Protein AF-A0A959V012-F1 (afdb_monomer)

Structure (mmCIF, N/CA/C/O backbone):
data_AF-A0A959V012-F1
#
_entry.id   AF-A0A959V012-F1
#
loop_
_atom_site.group_PDB
_atom_site.id
_atom_site.type_symbol
_atom_site.label_atom_id
_atom_site.label_alt_id
_atom_site.label_comp_id
_atom_site.label_asym_id
_atom_site.label_entity_id
_atom_site.label_seq_id
_atom_site.pdbx_PDB_ins_code
_atom_site.Cartn_x
_atom_site.Cartn_y
_atom_site.Cartn_z
_atom_site.occupancy
_atom_site.B_iso_or_equiv
_atom_site.auth_seq_id
_atom_site.auth_comp_id
_atom_site.auth_asym_id
_atom_site.auth_atom_id
_atom_site.pdbx_PDB_model_num
ATOM 1 N N . PHE A 1 1 ? 4.519 10.839 -15.624 1.00 89.94 1 PHE A N 1
ATOM 2 C CA . PHE A 1 1 ? 3.308 10.320 -16.296 1.00 89.94 1 PHE A CA 1
ATOM 3 C C . PHE A 1 1 ? 2.551 9.451 -15.304 1.00 89.94 1 PHE A C 1
ATOM 5 O O . PHE A 1 1 ? 3.207 8.808 -14.497 1.00 89.94 1 PHE A O 1
ATOM 12 N N . SER A 1 2 ? 1.217 9.445 -15.309 1.00 92.44 2 SER A N 1
ATOM 13 C CA . SER A 1 2 ? 0.416 8.578 -14.432 1.00 92.44 2 SER A CA 1
ATOM 14 C C . SER A 1 2 ? -0.874 8.154 -15.130 1.00 92.44 2 SER A C 1
ATOM 16 O O . SER A 1 2 ? -1.383 8.867 -15.997 1.00 92.44 2 SER A O 1
ATOM 18 N N . ARG A 1 3 ? -1.386 6.973 -14.776 1.00 94.31 3 ARG A N 1
ATOM 19 C CA . ARG A 1 3 ? -2.642 6.435 -15.303 1.00 94.31 3 ARG A CA 1
ATOM 20 C C . ARG A 1 3 ? -3.271 5.487 -14.276 1.00 94.31 3 ARG A C 1
ATOM 22 O O . ARG A 1 3 ? -2.519 4.762 -13.628 1.00 94.31 3 ARG A O 1
ATOM 29 N N . PRO A 1 4 ? -4.605 5.479 -14.113 1.00 94.44 4 PRO A N 1
ATOM 30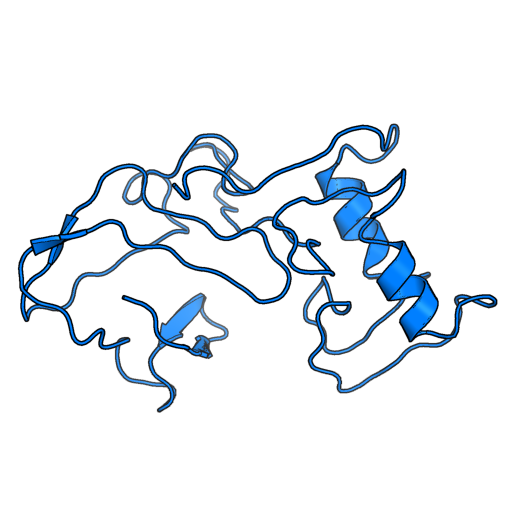 C CA . PRO A 1 4 ? -5.270 4.448 -13.326 1.00 94.44 4 PRO A CA 1
ATOM 31 C C . PRO A 1 4 ? -5.103 3.072 -13.982 1.00 94.44 4 PRO A C 1
ATOM 33 O O . PRO A 1 4 ? -5.039 2.960 -15.209 1.00 94.44 4 PRO A O 1
ATOM 36 N N . ALA A 1 5 ? -5.065 2.043 -13.145 1.00 95.25 5 ALA A N 1
ATOM 37 C CA . ALA A 1 5 ? -4.908 0.646 -13.520 1.00 95.25 5 ALA A CA 1
ATOM 38 C C . ALA A 1 5 ? -5.811 -0.225 -12.637 1.00 95.25 5 ALA A C 1
ATOM 40 O O . ALA A 1 5 ? -6.314 0.243 -11.611 1.00 95.25 5 ALA A O 1
ATOM 41 N N . LEU A 1 6 ? -6.013 -1.475 -13.037 1.00 94.94 6 LEU A N 1
ATOM 42 C CA . LEU A 1 6 ? -6.702 -2.481 -12.235 1.00 94.94 6 LEU A CA 1
ATOM 43 C C . LEU A 1 6 ? -5.668 -3.421 -11.618 1.00 94.94 6 LEU A C 1
ATOM 45 O O . LEU A 1 6 ? -4.710 -3.799 -12.285 1.00 94.94 6 LEU A O 1
ATOM 49 N N . LEU A 1 7 ? -5.880 -3.797 -10.358 1.00 92.88 7 LEU A N 1
ATOM 50 C CA . LEU A 1 7 ? -5.135 -4.862 -9.693 1.00 92.88 7 LEU A CA 1
ATOM 51 C C . LEU A 1 7 ? -5.976 -6.140 -9.742 1.00 92.88 7 LEU A C 1
ATOM 53 O O . LEU A 1 7 ? -7.114 -6.156 -9.266 1.00 92.88 7 LEU A O 1
ATOM 57 N N . GLN A 1 8 ? -5.430 -7.191 -10.338 1.00 92.88 8 GLN A N 1
ATOM 58 C CA . GLN A 1 8 ? -6.051 -8.506 -10.411 1.00 92.88 8 GLN A CA 1
ATOM 59 C C . GLN A 1 8 ? -5.764 -9.322 -9.143 1.00 92.88 8 GLN A C 1
ATOM 61 O O . GLN A 1 8 ? -4.897 -8.997 -8.332 1.00 92.88 8 GLN A O 1
ATOM 66 N N . ARG A 1 9 ? -6.538 -10.395 -8.936 1.00 89.12 9 ARG A N 1
ATOM 67 C CA . ARG A 1 9 ? -6.463 -11.225 -7.720 1.00 89.12 9 ARG A CA 1
ATOM 68 C C . ARG A 1 9 ? -5.144 -11.999 -7.595 1.00 89.12 9 ARG A C 1
ATOM 70 O O . ARG A 1 9 ? -4.770 -12.376 -6.490 1.00 89.12 9 ARG A O 1
ATOM 77 N N . ASP A 1 10 ? -4.491 -12.268 -8.714 1.00 90.00 10 ASP A N 1
ATOM 78 C CA . ASP A 1 10 ? -3.173 -12.900 -8.813 1.00 90.00 10 ASP A CA 1
ATOM 79 C C . ASP A 1 10 ? -2.009 -11.920 -8.597 1.00 90.00 10 ASP A C 1
ATOM 81 O O . ASP A 1 10 ? -0.872 -12.366 -8.482 1.00 90.00 10 ASP A O 1
ATOM 85 N N . GLY A 1 11 ? -2.288 -10.620 -8.444 1.00 89.44 11 GLY A N 1
ATOM 86 C CA . GLY A 1 11 ? -1.286 -9.588 -8.173 1.00 89.44 11 GLY A CA 1
ATOM 87 C C . GLY A 1 11 ? -0.875 -8.777 -9.401 1.00 89.44 11 GLY A C 1
ATOM 88 O O . GLY A 1 11 ? -0.131 -7.806 -9.252 1.00 89.44 11 GLY A O 1
ATOM 89 N N . ASP A 1 12 ? -1.395 -9.110 -10.584 1.00 92.88 12 ASP A N 1
ATOM 90 C CA . ASP A 1 12 ? -1.057 -8.406 -11.816 1.00 92.88 12 ASP A CA 1
ATOM 91 C C . ASP A 1 12 ? -1.733 -7.032 -11.895 1.00 92.88 12 ASP A C 1
ATOM 93 O O . ASP A 1 12 ? -2.906 -6.846 -11.550 1.00 92.88 12 ASP A O 1
ATOM 97 N N . VAL A 1 13 ? -0.980 -6.044 -12.382 1.00 94.12 13 VAL A N 1
ATOM 98 C CA . VAL A 1 13 ? -1.482 -4.693 -12.648 1.00 94.12 13 VAL A CA 1
ATOM 99 C C . VAL A 1 13 ? -1.716 -4.532 -14.144 1.00 94.12 13 VAL A C 1
ATOM 101 O O . VAL A 1 13 ? -0.779 -4.526 -14.943 1.00 94.12 13 VAL A O 1
ATOM 104 N N . VAL A 1 14 ? -2.978 -4.350 -14.521 1.00 95.31 14 VAL A N 1
ATOM 105 C CA . VAL A 1 14 ? -3.429 -4.306 -15.918 1.00 95.31 14 VAL A CA 1
ATOM 106 C C . VAL A 1 14 ? -4.128 -2.992 -16.253 1.00 95.31 14 VAL A C 1
ATOM 108 O O . VAL A 1 14 ? -4.500 -2.196 -15.385 1.00 95.31 14 VAL A O 1
ATOM 111 N N . GLY A 1 15 ? -4.303 -2.742 -17.547 1.00 94.81 15 GLY A N 1
ATOM 112 C CA . GLY A 1 15 ? -5.127 -1.654 -18.050 1.00 94.81 15 GLY A CA 1
ATOM 113 C C . GLY A 1 15 ? -6.594 -1.775 -17.620 1.00 94.81 15 GLY A C 1
ATOM 114 O O . GLY A 1 15 ? -7.039 -2.758 -17.033 1.00 94.81 15 GLY A O 1
ATOM 115 N N . LEU A 1 16 ? -7.384 -0.751 -17.944 1.00 93.94 16 LEU A N 1
ATOM 116 C CA . LEU A 1 16 ? -8.809 -0.702 -17.582 1.00 93.94 16 LEU A CA 1
ATOM 117 C C . LEU A 1 16 ? -9.682 -1.706 -18.353 1.00 93.94 16 LEU A C 1
ATOM 119 O O . LEU A 1 16 ? -10.862 -1.843 -18.048 1.00 93.94 16 LEU A O 1
ATOM 123 N N . ASP A 1 17 ? -9.117 -2.391 -19.345 1.00 93.00 17 ASP A N 1
ATOM 124 C CA . ASP A 1 17 ? -9.754 -3.527 -20.013 1.00 93.00 17 ASP A CA 1
ATOM 125 C C . ASP A 1 17 ? -9.678 -4.825 -19.196 1.00 93.00 17 ASP A C 1
ATOM 127 O O . ASP A 1 17 ? -10.355 -5.795 -19.529 1.00 93.00 17 ASP A O 1
ATOM 131 N N . GLY A 1 18 ? -8.892 -4.835 -18.115 1.00 91.44 18 GLY A N 1
ATOM 132 C CA . GLY A 1 18 ? -8.764 -5.970 -17.216 1.00 91.44 18 GLY A CA 1
ATOM 133 C C . GLY A 1 18 ? -7.900 -7.106 -17.755 1.00 91.44 18 GLY A C 1
ATOM 134 O O . GLY A 1 18 ? -7.932 -8.177 -17.156 1.00 91.44 18 GLY A O 1
ATOM 135 N N . SER A 1 19 ? -7.152 -6.913 -18.848 1.00 91.38 19 SER A N 1
ATOM 136 C CA . SER A 1 19 ? -6.318 -7.981 -19.421 1.00 91.38 19 SER A CA 1
ATOM 137 C C . SER A 1 19 ? -5.002 -7.522 -20.035 1.00 91.38 19 SER A C 1
ATOM 139 O O . SER A 1 19 ? -4.040 -8.285 -20.032 1.00 91.38 19 SER A O 1
ATOM 141 N N . TRP A 1 20 ? -4.943 -6.325 -20.621 1.00 91.75 20 TRP A N 1
ATOM 142 C CA . TRP A 1 20 ? -3.736 -5.879 -21.313 1.00 91.75 20 TRP A CA 1
ATOM 143 C C . TRP A 1 20 ? -2.764 -5.180 -20.357 1.00 91.75 20 TRP A C 1
ATOM 145 O O . TRP A 1 20 ? -3.199 -4.562 -19.382 1.00 91.75 20 TRP A O 1
ATOM 155 N N . PRO A 1 21 ? -1.447 -5.212 -20.642 1.00 91.44 21 PRO A N 1
ATOM 156 C CA . PRO A 1 21 ? -0.473 -4.434 -19.888 1.00 91.44 21 PRO A CA 1
ATOM 157 C C . PRO A 1 21 ? -0.823 -2.942 -19.848 1.00 91.44 21 PRO A C 1
ATOM 159 O O . PRO A 1 21 ? -1.369 -2.377 -20.801 1.00 91.44 21 PRO A O 1
ATOM 162 N N . LEU A 1 22 ? -0.465 -2.278 -18.749 1.00 93.25 22 LEU A N 1
ATOM 163 C CA . LEU A 1 22 ? -0.675 -0.843 -18.598 1.00 93.25 22 LEU A CA 1
ATOM 164 C C . LEU 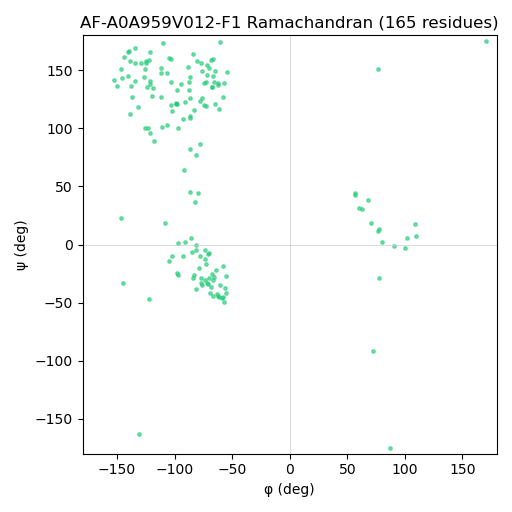A 1 22 ? 0.173 -0.050 -19.606 1.00 93.25 22 LEU A C 1
ATOM 166 O O . LEU A 1 22 ? 1.401 -0.095 -19.579 1.00 93.25 22 LEU A O 1
ATOM 170 N N . VAL A 1 23 ? -0.485 0.745 -20.454 1.00 92.38 23 VAL A N 1
ATOM 171 C CA . VAL A 1 23 ? 0.192 1.638 -21.408 1.00 92.38 23 VAL A CA 1
ATOM 172 C C . VAL A 1 23 ? 0.269 3.061 -20.854 1.00 92.38 23 VAL A C 1
ATOM 174 O O . VAL A 1 23 ? -0.762 3.704 -20.611 1.00 92.38 23 VAL A O 1
ATOM 177 N N . LEU A 1 24 ? 1.494 3.574 -20.718 1.00 92.31 24 LEU A N 1
ATOM 178 C CA . LEU A 1 24 ? 1.792 4.974 -20.414 1.00 92.31 24 LEU A CA 1
ATOM 179 C C . LEU A 1 24 ? 2.251 5.691 -21.688 1.00 92.31 24 LEU A C 1
AT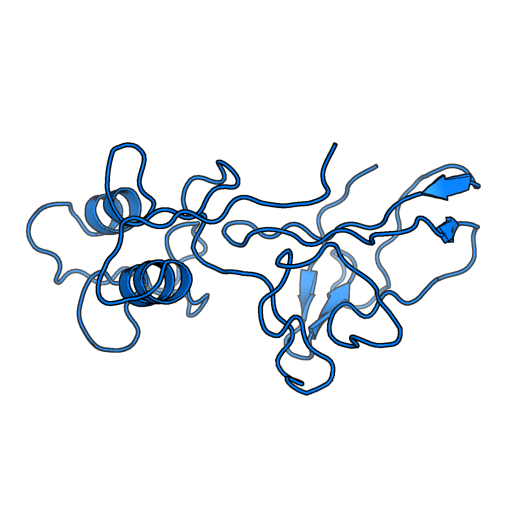OM 181 O O . LEU A 1 24 ? 3.264 5.335 -22.279 1.00 92.31 24 LEU A O 1
ATOM 185 N N . ASN A 1 25 ? 1.518 6.728 -22.097 1.00 92.12 25 ASN A N 1
ATOM 186 C CA . ASN A 1 25 ? 1.877 7.544 -23.258 1.00 92.12 25 ASN A CA 1
ATOM 187 C C . ASN A 1 25 ? 3.005 8.515 -22.878 1.00 92.12 25 ASN A C 1
ATOM 189 O O . ASN A 1 25 ? 2.743 9.646 -22.462 1.00 92.12 25 ASN A O 1
ATOM 193 N N . MET A 1 26 ? 4.247 8.048 -22.982 1.00 93.25 26 MET A N 1
ATOM 194 C CA . MET A 1 26 ? 5.458 8.800 -22.659 1.00 93.25 26 MET A CA 1
ATOM 195 C C . MET A 1 26 ? 6.524 8.634 -23.745 1.00 93.25 26 MET A C 1
ATOM 197 O O . MET A 1 26 ? 6.513 7.659 -24.492 1.00 93.25 26 MET A O 1
ATOM 201 N N . ASN A 1 27 ? 7.435 9.604 -23.840 1.00 95.56 27 ASN A N 1
ATOM 202 C CA . ASN A 1 27 ? 8.585 9.503 -24.738 1.00 95.56 27 ASN A CA 1
ATOM 203 C C . ASN A 1 27 ? 9.549 8.417 -24.245 1.00 95.56 27 ASN A C 1
ATOM 205 O O . ASN A 1 27 ? 9.560 8.090 -23.062 1.00 95.56 27 ASN A O 1
ATOM 209 N N . GLN A 1 28 ? 10.389 7.894 -25.140 1.00 96.19 28 GLN A N 1
ATOM 210 C CA . GLN A 1 28 ? 11.475 7.001 -24.736 1.00 96.19 28 GLN A CA 1
ATOM 211 C C . GLN A 1 28 ? 12.446 7.752 -23.821 1.00 96.19 28 GLN A C 1
ATOM 213 O O . GLN A 1 28 ? 12.778 8.913 -24.084 1.00 96.19 28 GLN A O 1
ATOM 218 N N . GLY A 1 29 ? 12.891 7.110 -22.746 1.00 96.44 29 GLY A N 1
ATOM 219 C CA . GLY A 1 29 ? 13.676 7.793 -21.726 1.00 96.44 29 GLY A CA 1
ATOM 220 C C . GLY A 1 29 ? 13.911 6.969 -20.469 1.00 96.44 29 GLY A C 1
ATOM 221 O O . GLY A 1 29 ? 13.372 5.875 -20.313 1.00 96.44 29 GLY A O 1
ATOM 222 N N . SER A 1 30 ? 14.714 7.523 -19.561 1.00 95.62 30 SER A N 1
ATOM 223 C CA . SER A 1 30 ? 14.903 6.960 -18.226 1.00 95.62 30 SER A CA 1
ATOM 224 C C . SER A 1 30 ? 13.821 7.474 -17.281 1.00 95.62 30 SER A C 1
ATOM 226 O O . SER A 1 30 ? 13.638 8.687 -17.156 1.00 95.62 30 SER A O 1
ATOM 228 N N . TYR A 1 31 ? 13.111 6.559 -16.623 1.00 94.50 31 TYR A N 1
ATOM 229 C CA . TYR A 1 31 ? 12.029 6.874 -15.691 1.00 94.50 31 TYR A CA 1
ATOM 230 C C . TYR A 1 31 ? 12.089 5.977 -14.465 1.00 94.50 31 TYR A C 1
ATOM 232 O O . TYR A 1 31 ? 12.632 4.885 -14.549 1.00 94.50 31 TYR A O 1
ATOM 240 N N . VAL A 1 32 ? 11.484 6.441 -13.367 1.00 93.31 32 VAL A N 1
ATOM 241 C CA . VAL A 1 32 ? 11.176 5.609 -12.202 1.00 93.31 32 VAL A CA 1
ATOM 242 C C . VAL A 1 32 ? 9.710 5.165 -12.238 1.00 93.31 32 VAL A C 1
ATOM 244 O O . VAL A 1 32 ? 8.808 6.008 -12.268 1.00 93.31 32 VAL A O 1
ATOM 247 N N . ALA A 1 33 ? 9.449 3.861 -12.251 1.00 93.31 33 ALA A N 1
ATOM 248 C CA . ALA A 1 33 ? 8.119 3.311 -12.020 1.00 93.31 33 ALA A CA 1
ATOM 249 C C . ALA A 1 33 ? 7.719 3.417 -10.548 1.00 93.31 33 ALA A C 1
ATOM 251 O O . ALA A 1 33 ? 8.504 3.168 -9.628 1.00 93.31 33 ALA A O 1
ATOM 252 N N . ALA A 1 34 ? 6.450 3.751 -10.334 1.00 94.12 34 ALA A N 1
ATOM 253 C CA . ALA A 1 34 ? 5.843 3.747 -9.021 1.00 94.12 34 ALA A CA 1
ATOM 254 C C . ALA A 1 34 ? 4.411 3.223 -9.075 1.00 94.12 34 ALA A C 1
ATOM 256 O O . ALA A 1 34 ? 3.665 3.515 -10.013 1.00 94.12 34 ALA A O 1
ATOM 257 N N . VAL A 1 35 ? 4.016 2.517 -8.020 1.00 94.12 35 VAL A N 1
ATOM 258 C CA . VAL A 1 35 ? 2.647 2.058 -7.790 1.00 94.12 35 VAL A CA 1
ATOM 259 C C . VAL A 1 35 ? 2.093 2.811 -6.589 1.00 94.12 35 VAL A C 1
ATOM 261 O O . VAL A 1 35 ? 2.705 2.840 -5.523 1.00 94.12 35 VAL A O 1
ATOM 264 N N . ARG A 1 36 ? 0.925 3.431 -6.762 1.00 94.69 36 ARG A N 1
ATOM 265 C CA . ARG A 1 36 ? 0.172 4.091 -5.690 1.00 94.69 36 ARG A CA 1
ATOM 266 C C . ARG A 1 36 ? -1.201 3.451 -5.584 1.00 94.69 36 ARG A C 1
ATOM 268 O O . ARG A 1 36 ? -1.841 3.193 -6.600 1.00 94.69 36 ARG A O 1
ATOM 275 N N . HIS A 1 37 ? -1.643 3.226 -4.357 1.00 94.38 37 HIS A N 1
ATOM 276 C CA . HIS A 1 37 ? -2.929 2.620 -4.048 1.00 94.38 37 HIS A CA 1
ATOM 277 C C . HIS A 1 37 ? -3.713 3.539 -3.109 1.00 94.38 37 HIS A C 1
ATOM 279 O O . HIS A 1 37 ? -3.105 4.278 -2.347 1.00 94.38 37 HIS A O 1
ATOM 285 N N . ARG A 1 38 ? -5.051 3.504 -3.164 1.00 92.75 38 ARG A N 1
ATOM 286 C CA . ARG A 1 38 ? -5.936 4.515 -2.545 1.00 92.75 38 ARG A CA 1
ATOM 287 C C . ARG A 1 38 ? -5.727 4.747 -1.046 1.00 92.75 38 ARG A C 1
ATOM 289 O O . ARG A 1 38 ? -6.075 5.812 -0.569 1.00 92.75 38 ARG A O 1
ATOM 296 N N . ASN A 1 39 ? -5.242 3.735 -0.334 1.00 94.56 39 ASN A N 1
ATOM 297 C CA . ASN A 1 39 ? -5.076 3.760 1.117 1.00 94.56 39 ASN A CA 1
ATOM 298 C C . ASN A 1 39 ? -3.858 2.963 1.610 1.00 94.56 39 ASN A C 1
ATOM 300 O O . ASN A 1 39 ? -3.834 2.447 2.729 1.00 94.56 39 ASN A O 1
ATOM 304 N N . HIS A 1 40 ? -2.879 2.756 0.729 1.00 96.06 40 HIS A N 1
ATOM 305 C CA . HIS A 1 40 ? -1.607 2.133 1.084 1.00 96.06 40 HIS A CA 1
ATOM 306 C C . HIS A 1 40 ? -0.471 3.047 0.635 1.00 96.06 40 HIS A C 1
ATOM 308 O O . HIS A 1 40 ? -0.542 3.643 -0.445 1.00 96.06 40 HIS A O 1
ATOM 314 N N . LEU A 1 41 ? 0.607 3.093 1.416 1.00 97.00 41 LEU A N 1
ATOM 315 C CA . LEU A 1 41 ? 1.825 3.787 1.022 1.00 97.00 41 LEU A CA 1
ATOM 316 C C . LEU A 1 41 ? 2.367 3.124 -0.240 1.00 97.00 41 LEU A C 1
ATOM 318 O O . LEU A 1 41 ? 2.710 1.942 -0.243 1.00 97.00 41 LEU A O 1
ATOM 322 N N . GLY A 1 42 ? 2.408 3.886 -1.326 1.00 95.31 42 GLY A N 1
ATOM 323 C CA . GLY A 1 42 ? 2.908 3.392 -2.601 1.00 95.31 42 GLY A CA 1
ATOM 324 C C . GLY A 1 42 ? 4.404 3.087 -2.561 1.00 95.31 42 GLY A C 1
ATOM 325 O O . GLY A 1 42 ? 5.138 3.651 -1.749 1.00 95.31 42 GLY A O 1
ATOM 326 N N . ALA A 1 43 ? 4.853 2.263 -3.501 1.00 94.19 43 ALA A N 1
ATOM 327 C CA . ALA A 1 43 ? 6.254 1.914 -3.697 1.00 94.19 43 ALA A CA 1
ATOM 328 C C . ALA A 1 43 ? 6.773 2.492 -5.016 1.00 94.19 43 ALA A C 1
ATOM 330 O O . ALA A 1 43 ? 6.033 2.617 -5.992 1.00 94.19 43 ALA A O 1
ATOM 331 N N . VAL A 1 44 ? 8.054 2.841 -5.040 1.00 93.69 44 VAL A N 1
ATOM 332 C CA . VAL A 1 44 ? 8.753 3.387 -6.206 1.00 93.69 44 VAL A CA 1
ATOM 333 C C . VAL A 1 44 ? 10.088 2.682 -6.352 1.00 93.69 44 VAL A C 1
ATOM 335 O O . VAL A 1 44 ? 10.753 2.381 -5.353 1.00 93.69 44 VAL A O 1
ATOM 338 N N . GLU A 1 45 ? 10.461 2.398 -7.596 1.00 92.44 45 GLU A N 1
ATOM 339 C CA . GLU A 1 45 ? 11.760 1.807 -7.880 1.00 92.44 45 GLU A CA 1
ATOM 340 C C . GLU A 1 45 ? 12.882 2.755 -7.450 1.00 92.44 45 GLU A C 1
ATOM 342 O O . GLU A 1 45 ? 12.814 3.976 -7.605 1.00 92.44 45 GLU A O 1
ATOM 347 N N . LYS A 1 46 ? 13.926 2.186 -6.849 1.00 91.12 46 LYS A N 1
ATOM 348 C CA . LYS A 1 46 ? 15.059 2.957 -6.333 1.00 91.12 46 LYS A CA 1
ATOM 349 C C . LYS A 1 46 ? 15.911 3.536 -7.461 1.00 91.12 46 LYS A C 1
ATOM 351 O O . LYS A 1 46 ? 16.482 4.614 -7.310 1.00 91.12 46 LYS A O 1
ATOM 356 N N . PHE A 1 47 ? 16.018 2.797 -8.560 1.00 90.50 47 PHE A N 1
ATOM 357 C CA . PHE A 1 47 ? 16.788 3.161 -9.740 1.00 90.50 47 PHE A CA 1
ATOM 358 C C . PHE A 1 47 ? 15.865 3.132 -10.946 1.00 90.50 47 PHE A C 1
ATOM 360 O O . PHE A 1 47 ? 15.076 2.204 -11.077 1.00 90.50 47 PHE A O 1
ATOM 367 N N . GLY A 1 48 ? 15.961 4.156 -11.789 1.00 90.50 48 GLY A N 1
ATOM 368 C CA . GLY A 1 48 ? 15.134 4.242 -12.981 1.00 90.50 48 GLY A CA 1
ATOM 369 C C . GLY A 1 48 ? 15.612 3.306 -14.081 1.00 90.50 48 GLY A C 1
ATOM 370 O O . GLY A 1 48 ? 16.813 3.080 -14.244 1.00 90.50 48 GLY A O 1
ATOM 371 N N . ASP A 1 49 ? 14.664 2.839 -14.878 1.00 93.12 49 ASP A N 1
ATOM 372 C CA . ASP A 1 49 ? 14.909 2.018 -16.055 1.00 93.12 49 ASP A CA 1
ATOM 373 C C . ASP A 1 49 ? 14.734 2.798 -17.357 1.00 93.12 49 ASP A C 1
ATOM 375 O O . ASP A 1 49 ? 14.122 3.868 -17.402 1.00 93.12 49 ASP A O 1
ATOM 379 N N . TRP A 1 50 ? 15.306 2.269 -18.441 1.00 95.56 50 TRP A N 1
ATOM 380 C CA . TRP A 1 50 ? 15.140 2.826 -19.781 1.00 95.56 50 TRP A CA 1
ATOM 381 C C . TRP A 1 50 ? 13.881 2.260 -20.445 1.00 95.56 50 TRP A C 1
ATOM 383 O O . TRP A 1 50 ? 13.836 1.084 -20.809 1.00 95.56 50 TRP A O 1
ATOM 393 N N . TYR A 1 51 ? 12.867 3.101 -20.630 1.00 95.06 51 TYR A N 1
ATOM 394 C CA . TYR A 1 51 ? 11.601 2.724 -21.252 1.00 95.06 51 TYR A CA 1
ATOM 395 C C . TYR A 1 51 ? 11.599 3.035 -22.748 1.00 95.06 51 TYR A C 1
ATOM 397 O O . TYR A 1 51 ? 12.036 4.101 -23.192 1.00 95.06 51 TYR A O 1
ATOM 405 N N . THR A 1 52 ? 11.059 2.093 -23.519 1.00 94.56 52 THR A N 1
ATOM 406 C CA . THR A 1 52 ? 10.884 2.175 -24.974 1.00 94.56 52 THR A CA 1
ATOM 407 C C . THR A 1 52 ? 9.445 1.798 -25.345 1.00 94.56 52 THR A C 1
ATOM 409 O O . THR A 1 52 ? 8.563 1.798 -24.491 1.00 94.56 52 THR A O 1
ATOM 412 N N . ASP A 1 53 ? 9.189 1.478 -26.611 1.00 91.62 53 ASP A N 1
ATOM 413 C CA . ASP A 1 53 ? 7.930 0.887 -27.079 1.00 91.62 53 ASP A CA 1
ATOM 414 C C . ASP A 1 53 ? 7.767 -0.598 -26.694 1.00 91.62 53 ASP A C 1
ATOM 416 O O . ASP A 1 53 ? 6.713 -1.191 -26.925 1.00 91.62 53 ASP A O 1
ATOM 420 N N . THR A 1 54 ? 8.789 -1.202 -26.083 1.00 91.50 54 THR A N 1
ATOM 421 C CA . THR A 1 54 ? 8.752 -2.581 -25.590 1.00 91.50 54 THR A CA 1
ATOM 422 C C . THR A 1 54 ? 8.200 -2.648 -24.165 1.00 91.50 54 THR A C 1
ATOM 424 O O . THR A 1 54 ? 8.532 -1.826 -23.310 1.00 91.50 54 THR A O 1
ATOM 427 N N . SER A 1 55 ? 7.375 -3.662 -23.893 1.00 90.56 55 SER A N 1
ATOM 428 C CA . SER A 1 55 ? 6.849 -3.925 -22.551 1.00 90.56 55 SER A CA 1
ATOM 429 C C . SER A 1 55 ? 7.962 -4.362 -21.591 1.00 90.56 55 SER A C 1
ATOM 431 O O . SER A 1 55 ? 8.796 -5.199 -21.937 1.00 90.56 55 SER A O 1
ATOM 433 N N . LEU A 1 56 ? 7.955 -3.807 -20.378 1.00 91.94 56 LEU A N 1
ATOM 434 C CA . LEU A 1 56 ? 8.849 -4.181 -19.285 1.00 91.94 56 LEU A CA 1
ATOM 435 C C . LEU A 1 56 ? 8.020 -4.688 -18.107 1.00 91.94 56 LEU A C 1
ATOM 437 O O . LEU A 1 56 ? 7.035 -4.058 -17.724 1.00 91.94 56 LEU A O 1
ATOM 441 N N . VAL A 1 57 ? 8.450 -5.800 -17.512 1.00 91.75 57 VAL A N 1
ATOM 442 C CA . VAL A 1 57 ? 7.844 -6.338 -16.291 1.00 91.75 57 VAL A CA 1
ATOM 443 C C . VAL A 1 57 ? 8.502 -5.689 -15.078 1.00 91.75 57 VAL A C 1
ATOM 445 O O . VAL A 1 57 ? 9.729 -5.592 -14.998 1.00 91.75 57 VAL A O 1
ATOM 448 N N . LYS A 1 58 ? 7.669 -5.235 -14.141 1.00 92.81 58 LYS A N 1
ATOM 449 C CA . LYS A 1 58 ? 8.074 -4.652 -12.862 1.00 92.81 58 LYS A CA 1
ATOM 450 C C . LYS A 1 58 ? 7.430 -5.446 -11.737 1.00 92.81 58 LYS A C 1
ATOM 452 O O . LYS A 1 58 ? 6.258 -5.250 -11.438 1.00 92.81 58 LYS A O 1
ATOM 457 N N . ASP A 1 59 ? 8.204 -6.341 -11.137 1.00 92.06 59 ASP A N 1
ATOM 458 C CA . ASP A 1 59 ? 7.738 -7.192 -10.046 1.00 92.06 59 ASP A CA 1
ATOM 459 C C . ASP A 1 59 ? 8.141 -6.597 -8.693 1.00 92.06 59 ASP A C 1
ATOM 461 O O . ASP A 1 59 ? 9.280 -6.730 -8.261 1.00 92.06 59 ASP A O 1
ATOM 465 N N . TYR A 1 60 ? 7.211 -5.923 -8.014 1.00 91.88 60 TYR A N 1
ATOM 466 C CA . TYR A 1 60 ? 7.452 -5.357 -6.681 1.00 91.88 60 TYR A CA 1
ATOM 467 C C . TYR A 1 60 ? 7.492 -6.417 -5.566 1.00 91.88 60 TYR A C 1
ATOM 469 O O . TYR A 1 60 ? 7.934 -6.105 -4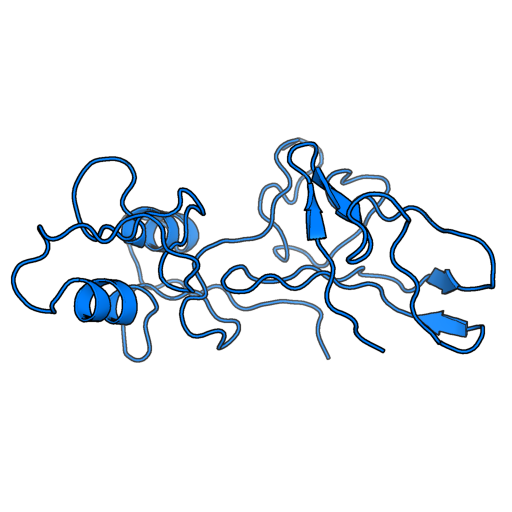.456 1.00 91.88 60 TYR A O 1
ATOM 477 N N . THR A 1 61 ? 7.074 -7.657 -5.841 1.00 89.69 61 THR A N 1
ATOM 478 C CA . THR A 1 61 ? 7.102 -8.761 -4.872 1.00 89.69 61 THR A CA 1
ATOM 479 C C . THR A 1 61 ? 8.475 -9.431 -4.797 1.00 89.69 61 THR A C 1
ATOM 481 O O . THR A 1 61 ? 8.866 -9.910 -3.732 1.00 89.69 61 THR A O 1
ATOM 484 N N . ASP A 1 62 ? 9.261 -9.373 -5.876 1.00 88.44 62 ASP A N 1
ATOM 485 C CA . ASP A 1 62 ? 10.622 -9.906 -5.918 1.00 88.44 62 ASP A CA 1
ATOM 486 C C . ASP A 1 62 ? 11.654 -8.875 -5.420 1.00 88.44 62 ASP A C 1
ATOM 488 O O . ASP A 1 62 ? 11.986 -7.874 -6.064 1.00 88.44 62 ASP A O 1
ATOM 492 N N . TRP A 1 63 ? 12.197 -9.156 -4.233 1.00 84.88 63 TRP A N 1
ATOM 493 C CA . TRP A 1 63 ? 13.272 -8.387 -3.601 1.00 84.88 63 TRP A CA 1
ATOM 494 C C . TRP A 1 63 ? 14.525 -8.250 -4.475 1.00 84.88 63 TRP A C 1
ATOM 496 O O . TRP A 1 63 ? 15.212 -7.228 -4.439 1.00 84.88 63 TRP A O 1
ATOM 506 N N . THR A 1 64 ? 14.860 -9.305 -5.216 1.00 82.00 64 THR A N 1
ATOM 507 C CA . THR A 1 64 ? 16.101 -9.408 -5.983 1.00 82.00 64 THR A CA 1
ATOM 508 C C . THR A 1 64 ? 16.008 -8.691 -7.320 1.00 82.00 64 THR A C 1
ATOM 510 O O . THR A 1 64 ? 16.977 -8.044 -7.720 1.00 82.00 64 THR A O 1
ATOM 513 N N . SER A 1 65 ? 14.851 -8.756 -7.985 1.00 81.19 65 SER A N 1
ATOM 514 C CA . SER A 1 65 ? 14.640 -8.082 -9.266 1.00 81.19 65 SER A CA 1
ATOM 515 C C . SER A 1 65 ? 14.241 -6.617 -9.113 1.00 81.19 65 SER A C 1
ATOM 517 O O . SER A 1 65 ? 14.539 -5.823 -10.003 1.00 81.19 65 SER A O 1
ATOM 519 N N . MET A 1 66 ? 13.576 -6.238 -8.013 1.00 86.00 66 MET A N 1
ATOM 520 C CA . MET A 1 66 ? 13.055 -4.883 -7.816 1.00 86.00 66 MET A CA 1
ATOM 521 C C . MET A 1 66 ? 13.537 -4.254 -6.511 1.00 86.00 66 MET A C 1
ATOM 523 O O . MET A 1 66 ? 12.969 -4.436 -5.427 1.00 86.00 66 MET A O 1
ATOM 527 N N . LEU A 1 67 ? 14.544 -3.394 -6.631 1.00 86.69 67 LEU A N 1
ATOM 528 C CA . LEU A 1 67 ? 15.002 -2.582 -5.513 1.00 86.69 67 LEU A CA 1
ATOM 529 C C . LEU A 1 67 ? 14.058 -1.399 -5.289 1.00 86.69 67 LEU A C 1
ATOM 531 O O . LEU A 1 67 ? 13.866 -0.563 -6.168 1.00 86.69 67 LEU A O 1
ATOM 535 N N . CYS A 1 68 ? 13.529 -1.297 -4.072 1.00 88.81 68 CYS A N 1
ATOM 536 C CA . CYS A 1 68 ? 12.848 -0.106 -3.569 1.00 88.81 68 CYS A CA 1
ATOM 537 C C . CYS A 1 68 ? 13.716 0.555 -2.489 1.00 88.81 68 CYS A C 1
ATOM 539 O O . CYS A 1 68 ? 14.768 0.040 -2.094 1.00 88.81 68 CYS A O 1
ATOM 541 N N . TRP A 1 69 ? 13.301 1.728 -2.025 1.00 89.06 69 TRP A N 1
ATOM 542 C CA . TRP A 1 69 ? 13.921 2.357 -0.862 1.00 89.06 69 TRP A CA 1
ATOM 543 C C . TRP A 1 69 ? 13.665 1.539 0.403 1.00 89.06 69 TRP A C 1
ATOM 545 O O . TRP A 1 69 ? 12.587 0.968 0.554 1.00 89.06 69 TRP A O 1
ATOM 555 N N . ILE A 1 70 ? 14.642 1.518 1.317 1.00 87.12 70 ILE A N 1
ATOM 556 C CA . ILE A 1 70 ? 14.517 0.745 2.557 1.00 87.12 70 ILE A CA 1
ATOM 557 C C . ILE A 1 70 ? 13.280 1.208 3.330 1.00 87.12 70 ILE A C 1
ATOM 559 O O . ILE A 1 70 ? 13.132 2.398 3.606 1.00 87.12 70 ILE A O 1
ATOM 563 N N . GLY A 1 71 ? 12.411 0.264 3.683 1.00 88.12 71 GLY A N 1
ATOM 564 C CA . GLY A 1 71 ? 11.177 0.512 4.426 1.00 88.12 71 GLY A CA 1
ATOM 565 C C . GLY A 1 71 ? 10.001 1.026 3.590 1.00 88.12 71 GLY A C 1
ATOM 566 O O . GLY A 1 71 ? 8.932 1.248 4.165 1.00 88.12 71 GLY A O 1
ATOM 567 N N . ALA A 1 72 ? 10.157 1.176 2.267 1.00 91.19 72 ALA A N 1
ATOM 568 C CA . ALA A 1 72 ? 9.067 1.560 1.365 1.00 91.19 72 ALA A CA 1
ATOM 569 C C . ALA A 1 72 ? 7.966 0.489 1.283 1.00 91.19 72 ALA A C 1
ATOM 571 O O . ALA A 1 72 ? 6.804 0.818 1.061 1.00 91.19 72 ALA A O 1
ATOM 572 N N . MET A 1 73 ? 8.320 -0.779 1.500 1.00 92.75 73 MET A N 1
ATOM 573 C CA . MET A 1 73 ? 7.404 -1.921 1.502 1.00 92.75 73 MET A CA 1
ATOM 574 C C . MET A 1 73 ? 7.513 -2.699 2.821 1.00 92.75 73 MET A C 1
ATOM 576 O O . MET A 1 73 ? 8.513 -2.592 3.536 1.00 92.75 73 MET A O 1
ATOM 580 N N . HIS A 1 74 ? 6.462 -3.435 3.183 1.00 90.00 74 HIS A N 1
ATOM 581 C CA . HIS A 1 74 ? 6.540 -4.495 4.188 1.00 90.00 74 HIS A CA 1
ATOM 582 C C . HIS A 1 74 ? 7.336 -5.666 3.603 1.00 90.00 74 HIS A C 1
ATOM 584 O O . HIS A 1 74 ? 7.335 -5.838 2.387 1.00 90.00 74 HIS A O 1
ATOM 590 N N . GLY A 1 75 ? 8.018 -6.454 4.440 1.00 84.00 75 GLY A N 1
ATOM 591 C CA . GLY A 1 75 ? 8.838 -7.578 3.972 1.00 84.00 75 GLY A CA 1
ATOM 592 C C . GLY A 1 75 ? 10.071 -7.142 3.181 1.00 84.00 75 GLY A C 1
ATOM 593 O O . GLY A 1 75 ? 10.438 -7.746 2.182 1.00 84.00 75 GLY A O 1
ATOM 594 N N . ASP A 1 76 ? 10.712 -6.053 3.611 1.00 77.44 76 ASP A N 1
ATOM 595 C CA . ASP A 1 76 ? 11.850 -5.413 2.935 1.00 77.44 76 ASP A CA 1
ATOM 596 C C . ASP A 1 76 ? 13.187 -6.148 3.201 1.00 77.44 76 ASP A C 1
ATOM 598 O O . ASP A 1 76 ? 14.206 -5.551 3.549 1.00 77.44 76 ASP A O 1
ATOM 602 N N . SER A 1 77 ? 13.170 -7.479 3.126 1.00 78.56 77 SER A N 1
ATOM 603 C CA . SER A 1 77 ? 14.321 -8.350 3.367 1.00 78.56 77 SER A CA 1
ATOM 604 C C . SER A 1 77 ? 14.260 -9.561 2.448 1.00 78.56 77 SER A C 1
ATOM 606 O O . SER A 1 77 ? 13.203 -10.151 2.271 1.00 78.56 77 SER A O 1
ATOM 608 N N . ILE A 1 78 ? 15.417 -10.023 1.962 1.00 80.12 78 ILE A N 1
ATOM 609 C CA . ILE A 1 78 ? 15.528 -11.265 1.174 1.00 80.12 78 ILE A CA 1
ATOM 610 C C . ILE A 1 78 ? 15.002 -12.508 1.918 1.00 80.12 78 ILE A C 1
ATOM 612 O O . ILE A 1 78 ? 14.749 -13.543 1.311 1.00 80.12 78 ILE A O 1
ATOM 616 N N . GLN A 1 79 ? 14.878 -12.425 3.245 1.00 80.50 79 GLN A N 1
ATOM 617 C CA . GLN A 1 79 ? 14.389 -13.504 4.104 1.00 80.50 79 GLN A CA 1
ATOM 618 C C . GLN A 1 79 ? 12.877 -13.440 4.355 1.00 80.50 79 GLN A C 1
ATOM 620 O O . GLN A 1 79 ? 12.331 -14.385 4.921 1.00 80.50 79 GLN A O 1
ATOM 625 N N . ASP A 1 80 ? 12.211 -12.352 3.962 1.00 79.94 80 ASP A N 1
ATOM 626 C CA . ASP A 1 80 ? 10.765 -12.195 4.071 1.00 79.94 80 ASP A CA 1
ATOM 627 C C . ASP A 1 80 ? 10.157 -12.199 2.660 1.00 79.94 80 ASP A C 1
ATOM 629 O O . ASP A 1 80 ? 10.224 -11.193 1.956 1.00 79.94 80 ASP A O 1
ATOM 633 N N . PRO A 1 81 ? 9.578 -13.327 2.211 1.00 74.12 81 PRO A N 1
ATOM 634 C CA . PRO A 1 81 ? 8.982 -13.403 0.882 1.00 74.12 81 PRO A CA 1
ATOM 635 C C . PRO A 1 81 ? 7.685 -12.587 0.780 1.00 74.12 81 PRO A C 1
ATOM 637 O O . PRO A 1 81 ? 7.129 -12.461 -0.308 1.00 74.12 81 PRO A O 1
ATOM 640 N N . ASN A 1 82 ? 7.161 -12.063 1.893 1.00 83.94 82 ASN A N 1
ATOM 641 C CA . ASN A 1 82 ? 5.873 -11.395 1.928 1.00 83.94 82 ASN A CA 1
ATOM 642 C C . ASN A 1 82 ? 6.003 -9.884 1.712 1.00 83.94 82 ASN A C 1
ATOM 644 O O . ASN A 1 82 ? 5.689 -9.067 2.591 1.00 83.94 82 ASN A O 1
ATOM 648 N N . ARG A 1 83 ? 6.474 -9.522 0.517 1.00 90.00 83 ARG A N 1
ATOM 649 C CA . ARG A 1 83 ? 6.696 -8.131 0.149 1.00 90.00 83 ARG A CA 1
ATOM 650 C C . ARG A 1 83 ? 5.410 -7.474 -0.341 1.00 90.00 83 ARG A C 1
ATOM 652 O O . ARG A 1 83 ? 4.832 -7.880 -1.345 1.00 90.00 83 ARG A O 1
ATOM 659 N N . GLN A 1 84 ? 4.939 -6.472 0.396 1.00 91.75 84 GLN A N 1
ATOM 660 C CA . GLN A 1 84 ? 3.627 -5.847 0.190 1.00 91.75 84 GLN A CA 1
ATOM 661 C C . GLN A 1 84 ? 3.681 -4.341 0.468 1.00 91.75 84 GLN A C 1
ATOM 663 O O . GLN A 1 84 ? 4.589 -3.854 1.142 1.00 91.75 84 GLN A O 1
ATOM 668 N N . LEU A 1 85 ? 2.699 -3.585 -0.024 1.00 94.44 85 LEU A N 1
ATOM 669 C CA . LEU A 1 85 ? 2.547 -2.177 0.350 1.00 94.44 85 LEU A CA 1
ATOM 670 C C . LEU A 1 85 ? 2.056 -2.054 1.798 1.00 94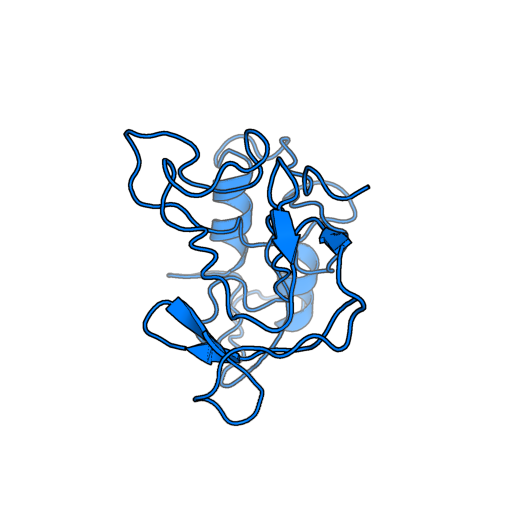.44 85 LEU A C 1
ATOM 672 O O . LEU A 1 85 ? 1.251 -2.860 2.261 1.00 94.44 85 LEU A O 1
ATOM 676 N N . TRP A 1 86 ? 2.500 -1.014 2.502 1.00 95.62 86 TRP A N 1
ATOM 677 C CA . TRP A 1 86 ? 1.992 -0.708 3.840 1.00 95.62 86 TRP A CA 1
ATOM 678 C C . TRP A 1 86 ? 0.572 -0.154 3.752 1.00 95.62 86 TRP A C 1
ATOM 680 O O . TRP A 1 86 ? 0.366 0.899 3.156 1.00 95.62 86 TRP A O 1
ATOM 690 N N . CYS A 1 87 ? -0.400 -0.832 4.354 1.00 96.31 87 CYS A N 1
ATOM 691 C CA . CYS A 1 87 ? -1.784 -0.365 4.406 1.00 96.31 87 CYS A CA 1
ATOM 692 C C . CYS A 1 87 ? -2.015 0.692 5.497 1.00 96.31 87 CYS A C 1
ATOM 694 O O . CYS A 1 87 ? -1.289 0.742 6.490 1.00 96.31 87 CYS A O 1
ATOM 696 N N . GLY A 1 88 ? -3.066 1.497 5.348 1.00 96.69 88 GLY A N 1
ATOM 697 C CA . GLY A 1 88 ? -3.594 2.314 6.442 1.00 96.69 88 GLY A CA 1
ATOM 698 C C . GLY A 1 88 ? -3.358 3.815 6.339 1.00 96.69 88 GLY A C 1
ATOM 699 O O . GLY A 1 88 ? -3.477 4.468 7.362 1.00 96.69 88 GLY A O 1
ATOM 700 N N . ASP A 1 89 ? -3.029 4.326 5.151 1.00 97.31 89 ASP A N 1
ATOM 701 C CA . ASP A 1 89 ? -3.020 5.763 4.829 1.00 97.31 89 ASP A CA 1
ATOM 702 C C . ASP A 1 89 ? -4.437 6.157 4.388 1.00 97.31 89 ASP A C 1
ATOM 704 O O . ASP A 1 89 ? -4.780 6.072 3.211 1.00 97.31 89 ASP A O 1
ATOM 708 N N . VAL A 1 90 ? -5.321 6.415 5.349 1.00 97.12 90 VAL A N 1
ATOM 709 C CA . VAL A 1 90 ? -6.772 6.485 5.112 1.00 97.12 90 VAL A CA 1
ATOM 710 C C . VAL A 1 90 ? -7.180 7.803 4.459 1.00 97.12 90 VAL A C 1
ATOM 712 O O . VAL A 1 90 ? -8.126 7.824 3.668 1.00 97.12 90 VAL A O 1
ATOM 715 N N . ASP A 1 91 ? -6.480 8.893 4.772 1.00 94.38 91 ASP A N 1
ATOM 716 C CA . ASP A 1 91 ? -6.736 10.227 4.221 1.00 94.38 91 ASP A CA 1
ATOM 717 C C . ASP A 1 91 ? -5.830 10.586 3.027 1.00 94.38 91 ASP A C 1
ATOM 719 O O . ASP A 1 91 ? -6.006 11.648 2.420 1.00 94.38 91 ASP A O 1
ATOM 723 N N . PHE A 1 92 ? -4.952 9.660 2.626 1.00 94.50 92 PHE A N 1
ATOM 724 C CA . PHE A 1 92 ? -4.034 9.783 1.495 1.00 94.50 92 PHE A CA 1
ATOM 725 C C . PHE A 1 92 ? -3.011 10.918 1.674 1.00 94.50 92 PHE A C 1
ATOM 727 O O . PHE A 1 92 ? -2.568 11.523 0.691 1.00 94.50 92 PHE A O 1
ATOM 734 N N . ASP A 1 93 ? -2.627 11.209 2.922 1.00 95.56 93 ASP A N 1
ATOM 735 C CA . ASP A 1 93 ? -1.590 12.185 3.274 1.00 95.56 93 ASP A CA 1
ATOM 736 C C . ASP A 1 93 ? -0.158 11.623 3.162 1.00 95.56 93 ASP A C 1
ATOM 738 O O . ASP A 1 93 ? 0.828 12.342 3.372 1.00 95.56 93 ASP A O 1
ATOM 742 N N . HIS A 1 94 ? -0.041 10.349 2.772 1.00 95.88 94 HIS A N 1
ATOM 743 C CA . HIS A 1 94 ? 1.209 9.611 2.598 1.00 95.88 94 HIS A CA 1
ATOM 744 C C . HIS A 1 94 ? 1.928 9.285 3.910 1.00 95.88 94 HIS A C 1
ATOM 746 O O . HIS A 1 94 ? 3.121 8.959 3.889 1.00 95.88 94 HIS A O 1
ATOM 752 N N . THR A 1 95 ? 1.230 9.339 5.046 1.00 96.19 95 THR A N 1
ATOM 753 C CA . THR A 1 95 ? 1.765 9.055 6.376 1.00 96.19 95 THR A CA 1
ATOM 754 C C . THR A 1 95 ? 0.791 8.248 7.228 1.00 96.19 95 THR A C 1
ATOM 756 O O . THR A 1 95 ? -0.175 8.759 7.765 1.00 96.19 95 THR A O 1
ATOM 759 N N . ILE A 1 96 ? 1.152 6.999 7.518 1.00 97.44 96 ILE A N 1
ATOM 760 C CA . ILE A 1 96 ? 0.415 6.169 8.469 1.00 97.44 96 ILE A CA 1
ATOM 761 C C . ILE A 1 96 ? 0.735 6.608 9.900 1.00 97.44 96 ILE A C 1
ATOM 763 O O . ILE A 1 96 ? 1.898 6.597 10.339 1.00 97.44 96 ILE A O 1
ATOM 767 N N . ARG A 1 97 ? -0.311 6.908 10.666 1.00 96.50 97 ARG A N 1
ATOM 768 C CA . ARG A 1 97 ? -0.263 7.272 12.077 1.00 96.50 97 ARG A CA 1
ATOM 769 C C . ARG A 1 97 ? -1.524 6.845 12.821 1.00 96.50 97 ARG A C 1
ATOM 771 O O . ARG A 1 97 ? -2.650 7.111 12.423 1.00 96.50 97 ARG A O 1
ATOM 778 N N . TYR A 1 98 ? -1.331 6.284 14.014 1.00 97.00 98 TYR A N 1
ATOM 779 C CA . TYR A 1 98 ? -2.447 5.844 14.859 1.00 97.00 98 TYR A CA 1
ATOM 780 C C . TYR A 1 98 ? -2.862 6.845 15.950 1.00 97.00 98 TYR A C 1
ATOM 782 O O . TYR A 1 98 ? -4.010 6.829 16.392 1.00 97.00 98 TYR A O 1
ATOM 790 N N . THR A 1 99 ? -1.959 7.712 16.423 1.00 93.88 99 THR A N 1
ATOM 791 C 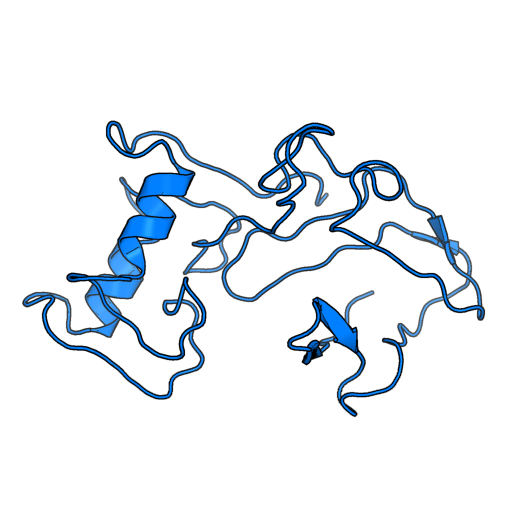CA . THR A 1 99 ? -2.254 8.694 17.487 1.00 93.88 99 THR A CA 1
ATOM 792 C C . THR A 1 99 ? -1.836 10.117 17.123 1.00 93.88 99 THR A C 1
ATOM 794 O O . THR A 1 99 ? -0.939 10.325 16.317 1.00 93.88 99 THR A O 1
ATOM 797 N N . GLY A 1 100 ? -2.470 11.118 17.746 1.00 91.75 100 GLY A N 1
ATOM 798 C CA . GLY A 1 100 ? -2.260 12.538 17.434 1.00 91.75 100 GLY A CA 1
ATOM 799 C C . GLY A 1 100 ? -2.976 12.961 16.147 1.00 91.75 100 GLY A C 1
ATOM 800 O O . GLY A 1 100 ? -3.203 12.148 15.264 1.00 91.75 100 GLY A O 1
ATOM 801 N N . ALA A 1 101 ? -3.375 14.225 16.031 1.00 90.50 101 ALA A N 1
ATOM 802 C CA . ALA A 1 101 ? -4.092 14.707 14.847 1.00 90.50 101 ALA A CA 1
ATOM 803 C C . ALA A 1 101 ? -3.126 15.148 13.729 1.00 90.50 101 ALA A C 1
ATOM 805 O O . ALA A 1 101 ? -2.087 15.743 14.051 1.00 90.50 101 ALA A O 1
ATOM 806 N N . PRO A 1 102 ? -3.446 14.933 12.438 1.00 93.12 102 PRO A N 1
ATOM 807 C CA . PRO A 1 102 ? -4.432 13.982 11.867 1.00 93.12 102 PRO A CA 1
ATOM 808 C C . PRO A 1 102 ? -3.993 12.490 11.875 1.00 93.12 102 PRO A C 1
ATOM 810 O O . PRO A 1 102 ? -2.977 12.148 11.286 1.00 93.12 102 PRO A O 1
ATOM 813 N N . ASN A 1 103 ? -4.727 11.587 12.537 1.00 96.94 103 ASN A N 1
ATOM 814 C CA . ASN A 1 103 ? -4.446 10.135 12.491 1.00 96.94 103 ASN A CA 1
ATOM 815 C C . ASN A 1 103 ? -5.430 9.396 11.573 1.00 96.94 103 ASN A C 1
ATOM 817 O O . ASN A 1 103 ? -6.558 9.848 11.391 1.00 96.94 103 ASN A O 1
ATOM 821 N N . ASP A 1 104 ? -5.037 8.206 11.120 1.00 98.06 104 ASP A N 1
ATOM 822 C CA . ASP A 1 104 ? -5.798 7.389 10.167 1.00 98.06 104 ASP A CA 1
ATOM 823 C C . ASP A 1 104 ? -6.964 6.613 10.785 1.00 98.06 104 ASP A C 1
ATOM 825 O O . ASP A 1 104 ? -7.893 6.191 10.095 1.00 98.06 104 ASP A O 1
ATOM 829 N N . ARG A 1 105 ? -6.951 6.400 12.106 1.00 96.75 105 ARG A N 1
ATOM 830 C CA . ARG A 1 105 ? -8.023 5.642 12.769 1.00 96.75 105 ARG A CA 1
ATOM 831 C C . ARG A 1 105 ? -9.296 6.471 12.952 1.00 96.75 105 ARG A C 1
ATOM 833 O O . ARG A 1 105 ? -10.383 5.900 13.025 1.00 96.75 105 ARG A O 1
ATOM 840 N N . ASP A 1 106 ? -9.181 7.790 13.086 1.00 96.50 106 ASP A N 1
ATOM 841 C CA . ASP A 1 106 ? -10.321 8.652 13.392 1.00 96.50 106 ASP A CA 1
ATOM 842 C C . ASP A 1 106 ? -11.308 8.752 12.209 1.00 96.50 106 ASP A C 1
ATOM 844 O O . ASP A 1 106 ? -12.508 8.624 12.466 1.00 96.50 106 ASP A O 1
ATOM 848 N N . PRO A 1 107 ? -10.876 8.874 10.934 1.00 96.75 107 PRO A N 1
ATOM 849 C CA . PRO A 1 107 ? -11.778 8.772 9.782 1.00 96.75 107 PRO A CA 1
ATOM 850 C C . PRO A 1 107 ? -12.580 7.462 9.748 1.00 96.75 107 PRO A C 1
ATOM 852 O O . PRO A 1 107 ? -13.793 7.492 9.556 1.00 96.75 107 PRO A O 1
ATOM 855 N N . ILE A 1 108 ? -11.952 6.318 10.055 1.00 97.38 108 ILE A N 1
ATOM 856 C CA . ILE A 1 108 ? -12.645 5.017 10.142 1.00 97.38 108 ILE A CA 1
ATOM 857 C C . ILE A 1 108 ? -13.766 5.073 11.190 1.00 97.38 108 ILE A C 1
ATOM 859 O O . ILE A 1 108 ? -14.890 4.634 10.936 1.00 97.38 108 ILE A O 1
ATOM 863 N N . LEU A 1 109 ? -13.478 5.631 12.373 1.00 96.88 109 LEU A N 1
ATOM 864 C CA . LEU A 1 109 ? -14.467 5.777 13.443 1.00 96.88 109 LEU A CA 1
ATOM 865 C C . LEU A 1 109 ? -15.625 6.686 13.021 1.00 96.88 109 LEU A C 1
ATOM 867 O O . LEU A 1 109 ? -16.784 6.365 13.285 1.00 96.88 109 LEU A O 1
ATOM 871 N N . GLN A 1 110 ? -15.321 7.816 12.380 1.00 96.12 110 GLN A N 1
ATOM 872 C CA . GLN A 1 110 ? -16.323 8.770 11.906 1.00 96.12 110 GLN A CA 1
ATOM 873 C C . GLN A 1 110 ? -17.254 8.135 10.874 1.00 96.12 110 GLN A C 1
ATOM 875 O O . GLN A 1 110 ? -18.474 8.249 11.015 1.00 96.12 110 GLN A O 1
ATOM 880 N N . THR A 1 111 ? -16.699 7.402 9.909 1.00 95.81 111 THR A N 1
ATOM 881 C CA . THR A 1 111 ? -17.453 6.768 8.824 1.00 95.81 111 THR A CA 1
ATOM 882 C C . THR A 1 111 ? -18.480 5.760 9.345 1.00 95.81 111 THR A C 1
ATOM 884 O O . THR A 1 111 ? -19.599 5.721 8.842 1.00 95.81 111 THR A O 1
ATOM 887 N N . ILE A 1 112 ? -18.196 5.040 10.437 1.00 95.00 112 ILE A N 1
ATOM 888 C CA . ILE A 1 112 ? -19.166 4.119 11.063 1.00 95.00 112 ILE A CA 1
ATOM 889 C C . ILE A 1 112 ? -20.137 4.780 12.073 1.00 95.00 112 ILE A C 1
ATOM 891 O O . ILE A 1 112 ? -20.910 4.080 12.732 1.00 95.00 112 ILE A O 1
ATOM 895 N N . GLY A 1 113 ? -20.116 6.110 12.225 1.00 93.12 113 GLY A N 1
ATOM 896 C CA . GLY A 1 113 ? -21.035 6.866 13.095 1.00 93.12 113 GLY A CA 1
ATOM 897 C C . GLY A 1 113 ? -20.409 7.488 14.356 1.00 93.12 113 GLY A C 1
ATOM 898 O O . GLY A 1 113 ? -21.127 8.020 15.206 1.00 93.12 113 GLY A O 1
ATOM 899 N N . GLY A 1 114 ? -19.083 7.437 14.507 1.00 86.56 114 GLY A N 1
ATOM 900 C CA . GLY A 1 114 ? -18.286 8.305 15.387 1.00 86.56 114 GLY A CA 1
ATOM 901 C C . GLY A 1 114 ? -18.283 8.003 16.891 1.00 86.56 114 GLY A C 1
ATOM 902 O O . GLY A 1 114 ? -17.303 8.310 17.564 1.00 86.56 114 GLY A O 1
ATOM 903 N N . THR A 1 115 ? -19.347 7.422 17.449 1.00 86.25 115 THR A N 1
ATOM 904 C CA . THR A 1 115 ? -19.511 7.303 18.917 1.00 86.25 115 THR A CA 1
ATOM 905 C C . THR A 1 115 ? -19.667 5.871 19.404 1.00 86.25 115 THR A C 1
ATOM 907 O O . THR A 1 115 ? -18.992 5.470 20.351 1.00 86.25 115 THR A O 1
ATOM 910 N N . VAL A 1 116 ? -20.526 5.080 18.759 1.00 89.06 116 VAL A N 1
ATOM 911 C CA . VAL A 1 116 ? -20.718 3.663 19.085 1.00 89.06 116 VAL A CA 1
ATOM 912 C C . VAL A 1 116 ? -20.077 2.830 17.979 1.00 89.06 116 VAL A C 1
ATOM 914 O O . VAL A 1 116 ? -20.667 2.688 16.907 1.00 89.06 116 VAL A O 1
ATOM 917 N N . PRO A 1 117 ? -18.881 2.258 18.203 1.00 91.56 117 PRO A N 1
ATOM 918 C CA . PRO A 1 117 ? -18.062 1.734 17.119 1.00 91.56 117 PRO A CA 1
ATOM 919 C C . PRO A 1 117 ? -18.465 0.317 16.675 1.00 91.56 117 PRO A C 1
ATOM 921 O O . PRO A 1 117 ? -17.611 -0.511 16.384 1.00 91.56 117 PRO A O 1
ATOM 924 N N . THR A 1 118 ? -19.762 0.007 16.680 1.00 92.88 118 THR A N 1
ATOM 925 C CA . THR A 1 118 ? -20.296 -1.341 16.400 1.00 92.88 118 THR A CA 1
ATOM 926 C C . THR A 1 118 ? -20.931 -1.469 15.021 1.00 92.88 118 THR A C 1
ATOM 928 O O . THR A 1 118 ? -21.167 -2.584 14.559 1.00 92.88 118 THR A O 1
ATOM 931 N N . THR A 1 119 ? -21.202 -0.342 14.361 1.00 96.00 119 THR A N 1
ATOM 932 C CA . THR A 1 119 ? -21.727 -0.327 12.997 1.00 96.00 119 THR A CA 1
ATOM 933 C C . THR A 1 119 ? -20.687 -0.884 12.036 1.00 96.00 119 THR A C 1
ATOM 935 O O . THR A 1 119 ? -19.497 -0.587 12.143 1.00 96.00 119 THR A O 1
ATOM 938 N N . VAL A 1 120 ? -21.164 -1.668 11.074 1.00 96.62 120 VAL A N 1
ATOM 939 C CA . VAL A 1 120 ? -20.364 -2.171 9.964 1.00 96.62 120 VAL A CA 1
ATOM 940 C C . VAL A 1 120 ? -20.975 -1.660 8.673 1.00 96.62 120 VAL A C 1
ATOM 942 O O . VAL A 1 120 ? -22.169 -1.848 8.439 1.00 96.62 120 VAL A O 1
ATOM 945 N N . ILE A 1 121 ? -20.154 -1.043 7.832 1.00 97.06 121 ILE A N 1
ATOM 946 C CA . ILE A 1 121 ? -20.556 -0.644 6.482 1.00 97.06 121 ILE A CA 1
ATOM 947 C C . ILE A 1 121 ? -20.057 -1.721 5.523 1.00 97.06 121 ILE A C 1
ATOM 949 O O . ILE A 1 121 ? -18.924 -2.158 5.654 1.00 97.06 121 ILE A O 1
ATOM 953 N N . GLN A 1 122 ? -20.906 -2.189 4.611 1.00 97.56 122 GLN A N 1
ATOM 954 C CA . GLN A 1 122 ? -20.645 -3.324 3.715 1.00 97.56 122 GLN A CA 1
ATOM 955 C C . GLN A 1 122 ? -20.765 -2.899 2.249 1.00 97.56 122 GLN A C 1
ATOM 957 O O . GLN A 1 122 ? -21.481 -1.945 1.946 1.00 97.56 122 GLN A O 1
ATOM 962 N N . ASN A 1 123 ? -20.154 -3.673 1.347 1.00 96.25 123 ASN A N 1
ATOM 963 C CA . ASN A 1 123 ? -20.166 -3.455 -0.105 1.00 96.25 123 ASN A CA 1
ATOM 964 C C . ASN A 1 123 ? -19.643 -2.069 -0.501 1.00 96.25 123 ASN A C 1
ATOM 966 O O . ASN A 1 123 ? -20.222 -1.393 -1.354 1.00 96.25 123 ASN A O 1
ATOM 970 N N . VAL A 1 124 ? -18.562 -1.637 0.146 1.00 95.31 124 VAL A N 1
ATOM 971 C CA . VAL A 1 124 ? -17.953 -0.327 -0.090 1.00 95.31 124 VAL A CA 1
ATOM 972 C C . VAL A 1 124 ? -16.592 -0.435 -0.749 1.00 95.31 124 VAL A C 1
ATOM 974 O O . VAL A 1 124 ? -15.865 -1.402 -0.571 1.00 95.31 124 VAL A O 1
ATOM 977 N N . TYR A 1 125 ? -16.256 0.606 -1.504 1.00 93.50 125 TYR A N 1
ATOM 978 C CA . TYR A 1 125 ? -14.918 0.861 -2.010 1.00 93.50 125 TYR A CA 1
ATOM 979 C C . TYR A 1 125 ? -14.492 2.233 -1.488 1.00 93.50 125 TYR A C 1
ATOM 981 O O . TYR A 1 125 ? -14.900 3.260 -2.031 1.00 93.50 125 TYR A O 1
ATOM 989 N N . ALA A 1 126 ? -13.752 2.242 -0.381 1.00 94.88 126 ALA A N 1
ATOM 990 C CA . ALA A 1 126 ? -13.458 3.444 0.396 1.00 94.88 126 ALA A CA 1
ATOM 991 C C . ALA A 1 126 ? -11.998 3.458 0.881 1.00 94.88 126 ALA A C 1
ATOM 993 O O . ALA A 1 126 ? -11.306 2.437 0.794 1.00 94.88 126 ALA A O 1
ATOM 994 N N . GLY A 1 127 ? -11.522 4.613 1.356 1.00 95.75 127 GLY A N 1
ATOM 995 C CA . GLY A 1 127 ? -10.181 4.741 1.943 1.00 95.75 127 GLY A CA 1
ATOM 996 C C . GLY A 1 127 ? -10.095 4.065 3.312 1.00 95.75 127 GLY A C 1
ATOM 997 O O . GLY A 1 127 ? -9.088 3.447 3.647 1.00 95.75 127 GLY A O 1
ATOM 998 N N . GLU A 1 128 ? -11.201 4.089 4.049 1.00 97.44 128 GLU A N 1
ATOM 999 C CA . GLU A 1 128 ? -11.366 3.525 5.387 1.00 97.44 128 GLU A CA 1
ATOM 1000 C C . GLU A 1 128 ? -11.422 1.991 5.407 1.00 97.44 128 GLU A C 1
ATOM 1002 O O . GLU A 1 128 ? -11.239 1.397 6.465 1.00 97.44 128 GLU A O 1
ATOM 1007 N N . ASP A 1 129 ? -11.661 1.352 4.255 1.00 97.12 129 ASP A N 1
ATOM 1008 C CA . ASP A 1 129 ? -11.554 -0.102 4.066 1.00 97.12 129 ASP A CA 1
ATOM 1009 C C . ASP A 1 129 ? -10.077 -0.473 3.839 1.00 97.12 129 ASP A C 1
ATOM 1011 O O . ASP A 1 129 ? -9.606 -0.648 2.705 1.00 97.12 129 ASP A O 1
ATOM 1015 N N . VAL A 1 130 ? -9.319 -0.495 4.938 1.00 97.12 130 VAL A N 1
ATOM 1016 C CA . VAL A 1 130 ? -7.858 -0.672 4.973 1.00 97.12 130 VAL A CA 1
ATOM 1017 C C . VAL A 1 130 ? -7.470 -2.082 4.548 1.00 97.12 130 VAL A C 1
ATOM 1019 O O . VAL A 1 130 ? -6.453 -2.268 3.878 1.00 97.12 130 VAL A O 1
ATOM 1022 N N . ASN A 1 131 ? -8.274 -3.076 4.928 1.00 95.00 131 ASN A N 1
ATOM 1023 C CA . ASN A 1 131 ? -8.000 -4.480 4.630 1.00 95.00 131 ASN A CA 1
ATOM 1024 C C . ASN A 1 131 ? -8.505 -4.925 3.236 1.00 95.0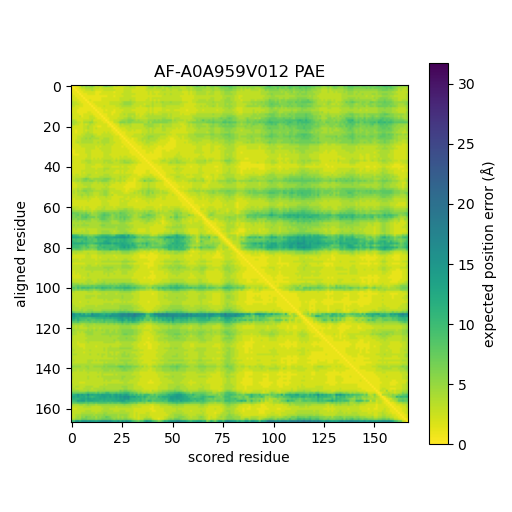0 131 ASN A C 1
ATOM 1026 O O . ASN A 1 131 ? -8.194 -6.041 2.811 1.00 95.00 131 ASN A O 1
ATOM 1030 N N . MET A 1 132 ? -9.239 -4.050 2.534 1.00 94.38 132 MET A N 1
ATOM 1031 C CA . MET A 1 132 ? -9.821 -4.261 1.205 1.00 94.38 132 MET A CA 1
ATOM 1032 C C . MET A 1 132 ? -10.811 -5.432 1.122 1.00 94.38 132 MET A C 1
ATOM 1034 O O . MET A 1 132 ? -10.908 -6.091 0.082 1.00 94.38 132 MET A O 1
ATOM 1038 N N . ASP A 1 133 ? -11.537 -5.718 2.202 1.00 95.75 133 ASP A N 1
ATOM 1039 C CA . ASP A 1 133 ? -12.554 -6.772 2.244 1.00 95.75 133 ASP A CA 1
ATOM 1040 C C . ASP A 1 133 ? -13.962 -6.273 1.882 1.00 95.75 133 ASP A C 1
ATOM 1042 O O . ASP A 1 133 ? -14.915 -7.060 1.861 1.00 95.75 133 ASP A O 1
ATOM 1046 N N . GLY A 1 134 ? -14.088 -4.990 1.528 1.00 96.56 134 GLY A N 1
ATOM 1047 C CA . GLY A 1 134 ? -15.348 -4.356 1.166 1.00 96.56 134 GLY A CA 1
ATOM 1048 C C . GLY A 1 134 ? -16.217 -4.012 2.372 1.00 96.56 134 GLY A C 1
ATOM 1049 O O . GLY A 1 134 ? -17.408 -3.719 2.189 1.00 96.56 134 GLY A O 1
ATOM 1050 N N . ALA A 1 135 ? -15.665 -4.056 3.592 1.00 97.44 135 ALA A N 1
ATOM 1051 C CA . ALA A 1 135 ? -16.368 -3.700 4.809 1.00 97.44 135 ALA A CA 1
ATOM 1052 C C . ALA A 1 135 ? -15.542 -2.845 5.777 1.00 97.44 135 ALA A C 1
ATOM 1054 O O . ALA A 1 135 ? -14.496 -3.257 6.254 1.00 97.44 135 ALA A O 1
ATOM 1055 N N . ILE A 1 136 ? -16.103 -1.709 6.195 1.00 97.94 136 ILE A N 1
ATOM 1056 C CA . ILE A 1 136 ? -15.462 -0.818 7.171 1.00 97.94 136 ILE A CA 1
ATOM 1057 C C . ILE A 1 136 ? -15.911 -1.201 8.581 1.00 97.94 136 ILE A C 1
ATOM 1059 O O . ILE A 1 136 ? -17.114 -1.203 8.887 1.00 97.94 136 ILE A O 1
ATOM 1063 N N . LYS A 1 137 ? -14.945 -1.509 9.451 1.00 97.19 137 LYS A N 1
ATOM 1064 C CA . LYS A 1 137 ? -15.144 -1.899 10.855 1.00 97.19 137 LYS A CA 1
ATOM 1065 C C . LYS A 1 137 ? -14.111 -1.229 11.753 1.00 97.19 137 LYS A C 1
ATOM 1067 O O . LYS A 1 137 ? -12.913 -1.274 11.494 1.00 97.19 137 LYS A O 1
ATOM 1072 N N . TYR A 1 138 ? -14.557 -0.724 12.902 1.00 97.56 138 TYR A N 1
ATOM 1073 C CA . TYR A 1 138 ? -13.649 -0.169 13.915 1.00 97.56 138 TYR A CA 1
ATOM 1074 C C . TYR A 1 138 ? -13.313 -1.143 15.055 1.00 97.56 138 TYR A C 1
ATOM 1076 O O . TYR A 1 138 ? -12.273 -1.015 15.693 1.00 97.56 138 TYR A O 1
ATOM 1084 N N . VAL A 1 139 ? -14.173 -2.125 15.337 1.00 95.88 139 VAL A N 1
ATOM 1085 C CA . VAL A 1 139 ? -13.944 -3.152 16.371 1.00 95.88 139 VAL A CA 1
ATOM 1086 C C . VAL A 1 139 ? -14.277 -4.544 15.845 1.00 95.88 139 VAL A C 1
ATOM 1088 O O . VAL A 1 139 ? -14.901 -4.699 14.798 1.00 95.88 139 VAL A O 1
ATOM 1091 N N . GLY A 1 140 ? -13.892 -5.568 16.609 1.00 95.12 140 GLY A N 1
ATOM 1092 C CA . GLY A 1 140 ? -14.117 -6.966 16.254 1.00 95.12 140 GLY A CA 1
ATOM 1093 C C . GLY A 1 140 ? -13.005 -7.537 15.377 1.00 95.12 140 GLY A C 1
ATOM 1094 O O . GLY A 1 140 ? -11.977 -6.904 15.146 1.00 95.12 140 GLY A O 1
ATOM 1095 N N . VAL A 1 141 ? -13.195 -8.776 14.929 1.00 95.12 141 VAL A N 1
ATOM 1096 C CA . VAL A 1 141 ? -12.211 -9.497 14.113 1.00 95.12 141 VAL A CA 1
ATOM 1097 C C . VAL A 1 141 ? -12.088 -8.843 12.736 1.00 95.12 141 VAL A C 1
ATOM 1099 O O . VAL A 1 141 ? -13.105 -8.562 12.100 1.00 95.12 141 VAL A O 1
ATOM 1102 N N . ARG A 1 142 ? -10.842 -8.666 12.269 1.00 95.19 142 ARG A N 1
ATOM 1103 C CA . ARG A 1 142 ? -10.510 -8.028 10.980 1.00 95.19 142 ARG A CA 1
ATOM 1104 C C . ARG A 1 142 ? -11.082 -6.608 10.868 1.00 95.19 142 ARG A C 1
ATOM 1106 O O . ARG A 1 142 ? -11.682 -6.266 9.858 1.00 95.19 142 ARG A O 1
ATOM 1113 N N . ASN A 1 143 ? -10.942 -5.815 11.929 1.00 97.44 143 ASN A N 1
ATOM 1114 C CA . ASN A 1 143 ? -11.227 -4.384 11.862 1.00 97.44 143 ASN A CA 1
ATOM 1115 C C . ASN A 1 143 ? -10.079 -3.626 11.174 1.00 97.44 143 ASN A C 1
ATOM 1117 O O . ASN A 1 143 ? -8.941 -4.100 11.157 1.00 97.44 143 ASN A O 1
ATOM 1121 N N . ASP A 1 144 ? -10.385 -2.459 10.618 1.00 98.19 144 ASP A N 1
ATOM 1122 C CA . ASP A 1 144 ? -9.450 -1.684 9.800 1.00 98.19 144 ASP A CA 1
ATOM 1123 C C . ASP A 1 144 ? -8.391 -0.965 10.640 1.00 98.19 144 ASP A C 1
ATOM 1125 O O . ASP A 1 144 ? -7.224 -0.870 10.253 1.00 98.19 144 ASP A O 1
ATOM 1129 N N . ARG A 1 145 ? -8.764 -0.510 11.845 1.00 96.75 145 ARG A N 1
ATOM 1130 C CA . ARG A 1 145 ? -7.850 0.243 12.717 1.00 96.75 145 ARG A CA 1
ATOM 1131 C C . ARG A 1 145 ? -6.681 -0.599 13.238 1.00 96.75 145 ARG A C 1
ATOM 1133 O O . ARG A 1 145 ? -5.611 -0.053 13.498 1.00 96.75 145 ARG A O 1
AT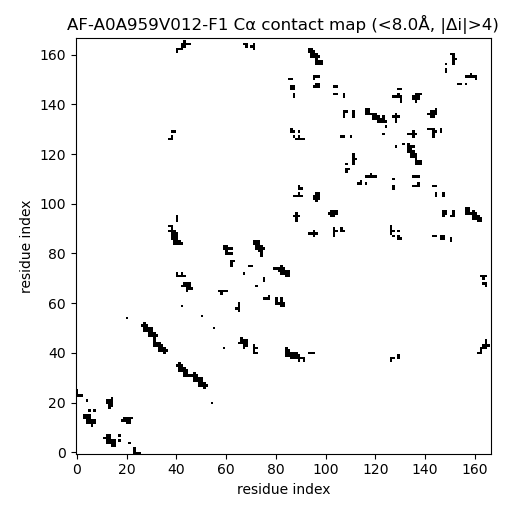OM 1140 N N . ASP A 1 146 ? -6.868 -1.906 13.420 1.00 96.94 146 ASP A N 1
ATOM 1141 C CA . ASP A 1 146 ? -5.837 -2.769 14.000 1.00 96.94 146 ASP A CA 1
ATOM 1142 C C . ASP A 1 146 ? -4.664 -2.961 13.029 1.00 96.94 146 ASP A C 1
ATOM 1144 O O . ASP A 1 146 ? -3.531 -3.126 13.479 1.00 96.94 146 ASP A O 1
ATOM 1148 N N . LEU A 1 147 ? -4.903 -2.886 11.714 1.00 96.25 147 LEU A N 1
ATOM 1149 C CA . LEU A 1 147 ? -3.836 -2.913 10.709 1.00 96.25 147 LEU A CA 1
ATOM 1150 C C . LEU A 1 147 ? -2.957 -1.660 10.791 1.00 96.25 147 LEU A C 1
ATOM 1152 O O . LEU A 1 147 ? -1.732 -1.770 10.820 1.00 96.25 147 LEU A O 1
ATOM 1156 N N . ILE A 1 148 ? -3.578 -0.483 10.930 1.00 97.06 148 ILE A N 1
ATOM 1157 C CA . ILE A 1 148 ? -2.865 0.782 11.165 1.00 97.06 148 ILE A CA 1
ATOM 1158 C C . ILE A 1 148 ? -2.002 0.649 12.422 1.00 97.06 148 ILE A C 1
ATOM 1160 O O . ILE A 1 148 ? -0.810 0.942 12.383 1.00 97.06 148 ILE A O 1
ATOM 1164 N N . LEU A 1 149 ? -2.585 0.155 13.522 1.00 96.44 149 LEU A N 1
ATOM 1165 C CA . LEU A 1 149 ? -1.903 -0.033 14.805 1.00 96.44 149 LEU A CA 1
ATOM 1166 C C . LEU A 1 149 ? -0.677 -0.948 14.689 1.00 96.44 149 LEU A C 1
ATOM 1168 O O . LEU A 1 149 ? 0.387 -0.632 15.224 1.00 96.44 149 LEU A O 1
ATOM 1172 N N . GLN A 1 150 ? -0.812 -2.073 13.986 1.00 94.44 150 GLN A N 1
ATOM 1173 C CA . GLN A 1 150 ? 0.282 -3.020 13.761 1.00 94.44 150 GLN A CA 1
ATOM 1174 C C . GLN A 1 150 ? 1.423 -2.384 12.958 1.00 94.44 150 GLN A C 1
ATOM 1176 O O . GLN A 1 150 ? 2.586 -2.520 13.343 1.00 94.44 150 GLN A O 1
ATOM 1181 N N . ASN A 1 151 ? 1.101 -1.612 11.916 1.00 93.75 151 ASN A N 1
ATOM 1182 C CA . ASN A 1 151 ? 2.095 -0.976 11.045 1.00 93.75 151 ASN A CA 1
ATOM 1183 C C . ASN A 1 151 ? 2.973 0.070 11.753 1.00 93.75 151 ASN A C 1
ATOM 1185 O O . ASN A 1 151 ? 4.090 0.341 11.299 1.00 93.75 151 ASN A O 1
ATOM 1189 N N . ILE A 1 152 ? 2.501 0.616 12.877 1.00 93.75 152 ILE A N 1
ATOM 1190 C CA . ILE A 1 152 ? 3.198 1.619 13.699 1.00 93.75 152 ILE A CA 1
ATOM 1191 C C . ILE A 1 152 ? 3.718 1.069 15.039 1.00 93.75 152 ILE A C 1
ATOM 1193 O O . ILE A 1 152 ? 4.044 1.832 15.947 1.00 93.75 152 ILE A O 1
ATOM 1197 N N . GLY A 1 153 ? 3.848 -0.257 15.167 1.00 87.69 153 GLY A N 1
ATOM 1198 C CA . GLY A 1 153 ? 4.531 -0.905 16.297 1.00 87.69 153 GLY A CA 1
ATOM 1199 C C . GLY A 1 153 ? 3.612 -1.490 17.374 1.00 87.69 153 GLY A C 1
ATOM 1200 O O . GLY A 1 153 ? 4.096 -1.976 18.398 1.00 87.69 153 GLY A O 1
ATOM 1201 N N . GLY A 1 154 ? 2.295 -1.483 17.158 1.00 88.75 154 GLY A N 1
ATOM 1202 C CA . GLY A 1 154 ? 1.329 -2.183 17.998 1.00 88.75 154 GLY A CA 1
ATOM 1203 C C . GLY A 1 154 ? 1.125 -1.529 19.364 1.00 88.75 154 GLY A C 1
ATOM 1204 O O . GLY A 1 154 ? 0.262 -0.678 19.542 1.00 88.75 154 GLY A O 1
ATOM 1205 N N . VAL A 1 155 ? 1.894 -1.959 20.364 1.00 83.94 155 VAL A N 1
ATOM 1206 C CA . VAL A 1 155 ? 1.631 -1.636 21.779 1.00 83.94 155 VAL A CA 1
ATOM 1207 C C . VAL A 1 155 ? 1.953 -0.190 22.160 1.00 83.94 155 VAL A C 1
ATOM 1209 O O . VAL A 1 155 ? 1.282 0.368 23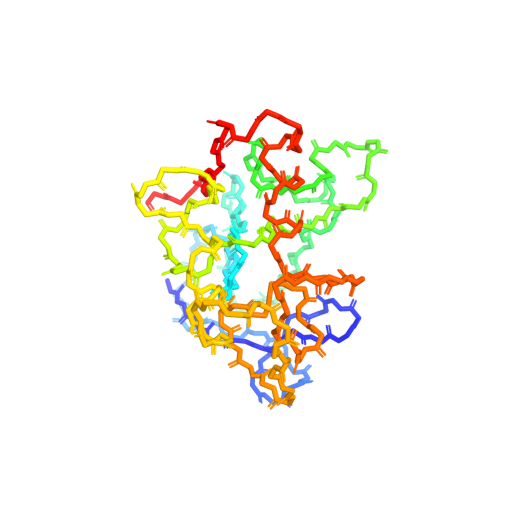.026 1.00 83.94 155 VAL A O 1
ATOM 1212 N N . THR A 1 156 ? 2.937 0.430 21.503 1.00 88.50 156 THR A N 1
ATOM 1213 C CA . THR A 1 156 ? 3.332 1.827 21.743 1.00 88.50 156 THR A CA 1
ATOM 1214 C C . THR A 1 156 ? 3.105 2.633 20.466 1.00 88.50 156 THR A C 1
ATOM 1216 O O . THR A 1 156 ? 4.011 2.735 19.638 1.00 88.50 156 THR A O 1
ATOM 1219 N N . PRO A 1 157 ? 1.901 3.201 20.270 1.00 88.00 157 PRO A N 1
ATOM 1220 C CA . PRO A 1 157 ? 1.470 3.679 18.964 1.00 88.00 157 PRO A CA 1
ATOM 1221 C C . PRO A 1 157 ? 1.911 5.114 18.643 1.00 88.00 157 PRO A C 1
ATOM 1223 O O . PRO A 1 157 ? 1.113 5.945 18.201 1.00 88.00 157 PRO A O 1
ATOM 1226 N N . THR A 1 158 ? 3.176 5.424 18.917 1.00 89.44 158 THR A N 1
ATOM 1227 C CA . THR A 1 158 ? 3.768 6.754 18.704 1.00 89.44 158 THR A CA 1
ATOM 1228 C C . THR A 1 158 ? 4.634 6.828 17.454 1.00 89.44 158 THR A C 1
ATOM 1230 O O . THR A 1 158 ? 5.062 7.919 17.087 1.00 89.44 158 THR A O 1
ATOM 1233 N N . ALA A 1 159 ? 4.937 5.690 16.824 1.00 93.88 159 ALA A N 1
ATOM 1234 C CA . ALA A 1 159 ? 5.650 5.692 15.559 1.00 93.88 159 ALA A CA 1
ATOM 1235 C C . ALA A 1 159 ? 4.736 6.200 14.437 1.00 93.88 159 ALA A C 1
ATOM 1237 O O . ALA A 1 159 ? 3.510 6.081 14.497 1.00 93.88 159 ALA A O 1
ATOM 1238 N N . THR A 1 160 ? 5.357 6.740 13.400 1.00 95.06 160 THR A N 1
ATOM 1239 C CA . THR A 1 160 ? 4.705 7.050 12.132 1.00 95.06 160 THR A CA 1
ATOM 1240 C C . THR A 1 160 ? 5.471 6.367 11.014 1.00 95.06 160 THR A C 1
ATOM 1242 O O . THR A 1 160 ? 6.651 6.029 11.163 1.00 95.06 160 THR A O 1
ATOM 1245 N N . ARG A 1 161 ? 4.801 6.153 9.886 1.00 95.38 161 ARG A N 1
ATOM 1246 C CA . ARG A 1 161 ? 5.435 5.635 8.679 1.00 95.38 161 ARG A CA 1
ATOM 1247 C C . ARG A 1 161 ? 5.025 6.496 7.499 1.00 95.38 161 ARG A C 1
ATOM 1249 O O . ARG A 1 161 ? 3.851 6.553 7.175 1.00 95.38 161 ARG A O 1
ATOM 1256 N N . THR A 1 162 ? 5.992 7.132 6.856 1.00 95.56 162 THR A N 1
ATOM 1257 C CA . THR A 1 162 ? 5.757 7.995 5.693 1.00 95.56 162 THR A CA 1
ATOM 1258 C C . THR A 1 162 ? 6.229 7.302 4.425 1.00 95.56 162 THR A C 1
ATOM 1260 O O . THR A 1 162 ? 7.187 6.528 4.454 1.00 95.56 162 THR A O 1
ATOM 1263 N N . GLN A 1 163 ? 5.550 7.570 3.313 1.00 95.38 163 GLN A N 1
ATOM 1264 C CA . GLN A 1 163 ? 5.934 7.098 1.991 1.00 95.38 163 GLN A CA 1
ATOM 1265 C C . GLN A 1 163 ? 7.363 7.549 1.631 1.00 95.38 163 GLN A C 1
ATOM 1267 O O . GLN A 1 163 ? 7.758 8.682 1.901 1.00 95.38 163 GLN A O 1
ATOM 1272 N N . ILE A 1 164 ? 8.153 6.665 1.011 1.00 94.38 164 ILE A N 1
ATOM 1273 C CA . ILE A 1 164 ? 9.592 6.884 0.777 1.00 94.38 164 ILE A CA 1
ATOM 1274 C C . ILE A 1 164 ? 9.907 6.830 -0.717 1.00 94.38 164 ILE A C 1
ATOM 1276 O O . ILE A 1 164 ? 9.387 5.981 -1.436 1.00 94.38 164 ILE A O 1
ATOM 1280 N N . GLY A 1 165 ? 10.807 7.706 -1.173 1.00 90.81 165 GLY A N 1
ATOM 1281 C CA . GLY A 1 165 ? 11.383 7.659 -2.522 1.00 90.81 165 GLY A CA 1
ATOM 1282 C C . GLY A 1 165 ? 10.627 8.451 -3.586 1.00 90.81 165 GLY A C 1
ATOM 1283 O O . GLY A 1 165 ? 11.059 8.485 -4.734 1.00 90.81 165 GLY A O 1
ATOM 1284 N N . PHE A 1 166 ? 9.519 9.091 -3.220 1.00 87.81 166 PHE A N 1
ATOM 1285 C CA . PHE A 1 166 ? 8.754 9.967 -4.100 1.00 87.81 166 PHE A CA 1
ATOM 1286 C C . PHE A 1 166 ? 9.261 11.399 -3.890 1.00 87.81 166 PHE A C 1
ATOM 1288 O O . PHE A 1 166 ? 9.043 11.971 -2.824 1.00 87.81 166 PHE A O 1
ATOM 1295 N N . GLN A 1 167 ? 9.990 11.936 -4.871 1.00 64.25 167 GLN A N 1
ATOM 1296 C CA . GLN A 1 167 ? 10.473 13.324 -4.915 1.00 64.25 167 GLN A CA 1
ATOM 1297 C C . GLN A 1 167 ? 9.806 14.085 -6.058 1.00 64.25 167 GLN A C 1
ATOM 1299 O O . GLN A 1 167 ? 9.522 13.445 -7.097 1.00 64.25 167 GLN A O 1
#

Secondary structure (DSSP, 8-state):
-----EEPTTS-EE-TTSSSBPPP---SEEE--EEEETTEEEEEBSS-EEE-SS-----SS-TTT--B-TTSSBS-STT----BPEE--SSSSSEEESSSSSPSHHHHHHHTTSSSTT--EES---SS-TT-SSEE-SSSTT-HHHHHHHHTTTTSTT-EEE--S--

Solvent-accessible surface area (backbone atoms only — not comparable to full-atom values): 9930 Å² total; per-residue (Å²): 139,88,78,85,66,38,77,46,96,90,70,50,68,17,20,88,83,71,73,48,74,64,83,75,100,67,77,70,42,76,44,64,60,66,51,77,52,78,21,27,31,32,44,32,44,64,66,61,49,80,48,59,98,64,91,79,90,81,53,77,54,40,64,87,83,34,54,53,44,91,73,25,38,40,41,80,43,93,87,36,81,67,34,40,66,40,52,24,14,34,83,61,80,47,49,32,28,58,55,64,90,92,29,36,43,55,60,38,37,47,74,44,65,61,75,61,64,78,42,70,49,68,89,50,90,58,35,48,30,39,79,67,79,28,47,37,30,60,50,72,88,88,23,30,43,58,51,32,30,52,77,27,61,46,89,60,47,79,41,69,48,63,57,41,82,83,128

pLDDT: mean 92.61, std 4.93, range [64.25, 98.19]

Radius of gyration: 17.3 Å; Cα contacts (8 Å, |Δi|>4): 330; chains: 1; bounding box: 38×28×49 Å

Sequence (167 aa):
FSRPALLQRDGDVVGLDGSWPLVLNMNQGSYVAAVRHRNHLGAVEKFGDWYTDTSLVKDYTDWTSMLCWIGAMHGDSIQDPNRQLWCGDVDFDHTIRYTGAPNDRDPILQTIGGTVPTTVIQNVYAGEDVNMDGAIKYVGVRNDRDLILQNIGGVTPTATRTQIGFQ

Foldseek 3Di:
DDDDWDQDPVGDTDHPVVDHHDDDPDDFDWDKDKDDDLFFQIWIAQGTDTDDPDDDDDDQLDLVVGDTPPPLWPQNDPPRSPTGTQFQNLVVPQKQALDDPPHRLQVLCVVQPNPPQQRKDAQDDGSQQRVPPRIAGNDDPPHSSQSSCVSCPNPDRPRMDGRPDDD

Mean predicted aligned error: 4.15 Å